Protein AF-A0A527ZCI2-F1 (afdb_monomer)

Structure (mmCIF, N/CA/C/O backbone):
data_AF-A0A527ZCI2-F1
#
_entry.id   AF-A0A527ZCI2-F1
#
loop_
_atom_site.group_PDB
_atom_site.id
_atom_site.type_symbol
_atom_site.label_atom_id
_atom_site.label_alt_id
_atom_site.label_comp_id
_atom_site.label_asym_id
_atom_site.label_entity_id
_atom_site.label_seq_id
_atom_site.pdbx_PDB_ins_code
_atom_site.Cartn_x
_atom_site.Cartn_y
_atom_site.Cartn_z
_atom_site.occupancy
_atom_site.B_iso_or_equiv
_atom_site.auth_seq_id
_atom_site.auth_comp_id
_atom_site.auth_asym_id
_atom_site.auth_atom_id
_atom_site.pdbx_PDB_model_num
ATOM 1 N N . MET A 1 1 ? 16.890 -4.637 -32.911 1.00 64.44 1 MET A N 1
ATOM 2 C CA . MET A 1 1 ? 18.032 -3.704 -32.724 1.00 64.44 1 MET A CA 1
ATOM 3 C C . MET A 1 1 ? 19.373 -4.426 -32.740 1.00 64.44 1 MET A C 1
ATOM 5 O O . MET A 1 1 ? 20.307 -3.923 -33.356 1.00 64.44 1 MET A O 1
ATOM 9 N N . GLU A 1 2 ? 19.458 -5.596 -32.113 1.00 68.56 2 GLU A N 1
ATOM 10 C CA . GLU A 1 2 ? 20.681 -6.402 -31.979 1.00 68.56 2 GLU A CA 1
ATOM 11 C C . GLU A 1 2 ? 21.316 -6.777 -33.328 1.00 68.56 2 GLU A C 1
ATOM 13 O O . GLU A 1 2 ? 22.492 -6.505 -33.555 1.00 68.56 2 GLU A O 1
ATOM 18 N N . SER A 1 3 ? 20.519 -7.227 -34.301 1.00 76.19 3 SER A N 1
ATOM 19 C CA . SER A 1 3 ? 21.014 -7.625 -35.630 1.00 76.19 3 SER A CA 1
ATOM 20 C C . SER A 1 3 ? 21.587 -6.486 -36.494 1.00 76.19 3 SER A C 1
ATOM 22 O O . SER A 1 3 ? 22.249 -6.744 -37.500 1.00 76.19 3 SER A O 1
ATOM 24 N N . PHE A 1 4 ? 21.345 -5.216 -36.142 1.00 69.94 4 PHE A N 1
ATOM 25 C CA . PHE A 1 4 ? 22.013 -4.063 -36.767 1.00 69.94 4 PHE A CA 1
ATOM 26 C C . PHE A 1 4 ? 23.370 -3.806 -36.104 1.00 69.94 4 PHE A C 1
ATOM 28 O O . PHE A 1 4 ? 24.341 -3.461 -36.770 1.00 69.94 4 PHE A O 1
ATOM 35 N N . VAL A 1 5 ? 23.446 -3.972 -34.784 1.00 69.19 5 VAL A N 1
ATOM 36 C CA . VAL A 1 5 ? 24.686 -3.794 -34.028 1.00 69.19 5 VAL A CA 1
ATOM 37 C C . VAL A 1 5 ? 25.719 -4.831 -34.460 1.00 69.19 5 VAL A C 1
ATOM 39 O O . VAL A 1 5 ? 26.854 -4.451 -34.725 1.00 69.19 5 VAL A O 1
ATOM 42 N N . GLU A 1 6 ? 25.332 -6.098 -34.618 1.00 76.94 6 GLU A N 1
ATOM 43 C CA . GLU A 1 6 ? 26.246 -7.161 -35.065 1.00 76.94 6 GLU A CA 1
ATOM 44 C C . GLU A 1 6 ? 26.792 -6.913 -36.473 1.00 76.94 6 GLU A C 1
ATOM 46 O O . GLU A 1 6 ? 28.001 -6.961 -36.691 1.00 76.94 6 GLU A O 1
ATOM 51 N N . ARG A 1 7 ? 25.918 -6.548 -37.418 1.00 77.44 7 ARG A N 1
ATOM 52 C CA . ARG A 1 7 ? 26.299 -6.307 -38.819 1.00 77.44 7 ARG A CA 1
ATOM 53 C C . ARG A 1 7 ? 27.212 -5.101 -39.018 1.00 77.44 7 ARG A C 1
ATOM 55 O O . ARG A 1 7 ? 27.985 -5.067 -39.971 1.00 77.44 7 ARG A O 1
ATOM 62 N N . PHE A 1 8 ? 27.121 -4.100 -38.145 1.00 74.94 8 PHE A N 1
ATOM 63 C CA . PHE A 1 8 ? 27.857 -2.842 -38.290 1.00 74.94 8 PHE A CA 1
ATOM 64 C C . PHE A 1 8 ? 28.910 -2.609 -37.198 1.00 74.94 8 PHE A C 1
ATOM 66 O O . PHE A 1 8 ? 29.517 -1.538 -37.175 1.00 74.94 8 PHE A O 1
ATOM 73 N N . ARG A 1 9 ? 29.183 -3.608 -36.342 1.00 67.88 9 ARG A N 1
ATOM 74 C CA . ARG A 1 9 ? 30.198 -3.540 -35.273 1.00 67.88 9 ARG A CA 1
ATOM 75 C C . ARG A 1 9 ? 31.605 -3.252 -35.811 1.00 67.88 9 ARG A C 1
ATOM 77 O O . ARG A 1 9 ? 32.346 -2.513 -35.177 1.00 67.88 9 ARG A O 1
ATOM 84 N N . ALA A 1 10 ? 31.945 -3.788 -36.985 1.00 74.94 10 ALA A N 1
ATOM 85 C CA . ALA A 1 10 ? 33.276 -3.676 -37.593 1.00 74.94 10 ALA A CA 1
ATOM 86 C C . ALA A 1 10 ? 33.414 -2.541 -38.632 1.00 74.94 10 ALA A C 1
ATOM 88 O O . ALA A 1 10 ? 34.480 -2.369 -39.218 1.00 74.94 10 ALA A O 1
ATOM 89 N N . LYS A 1 11 ? 32.356 -1.757 -38.898 1.00 80.00 11 LYS A N 1
ATOM 90 C CA . LYS A 1 11 ? 32.367 -0.730 -39.956 1.00 80.00 11 LYS A CA 1
ATOM 91 C C . LYS A 1 11 ? 32.503 0.676 -39.370 1.00 80.00 11 LYS A C 1
ATOM 93 O O . LYS A 1 11 ? 31.560 1.197 -38.773 1.00 80.00 11 LYS A O 1
ATOM 98 N N . ALA A 1 12 ? 33.640 1.330 -39.626 1.00 76.50 12 ALA A N 1
ATOM 99 C CA . ALA A 1 12 ? 33.969 2.658 -39.089 1.00 76.50 12 ALA A CA 1
ATOM 100 C C . ALA A 1 12 ? 32.878 3.715 -39.357 1.00 76.50 12 ALA A C 1
ATOM 102 O O . ALA A 1 12 ? 32.495 4.466 -38.462 1.00 76.50 12 ALA A O 1
ATOM 103 N N . SER A 1 13 ? 32.279 3.709 -40.552 1.00 83.44 13 SER A N 1
ATOM 104 C CA . SER A 1 13 ? 31.243 4.677 -40.945 1.00 83.44 13 SER A CA 1
ATOM 105 C C . SER A 1 13 ? 29.922 4.548 -40.170 1.00 83.44 13 SER A C 1
ATOM 107 O O . SER A 1 13 ? 29.091 5.453 -40.213 1.00 83.44 13 SER A O 1
ATOM 109 N N . LYS A 1 14 ? 29.674 3.415 -39.499 1.00 84.56 14 LYS A N 1
ATOM 110 C CA . LYS A 1 14 ? 28.437 3.145 -38.741 1.00 84.56 14 LYS A CA 1
ATOM 111 C C . LYS A 1 14 ? 28.687 2.928 -37.245 1.00 84.56 14 LYS A C 1
ATOM 113 O O . LYS A 1 14 ? 27.730 2.722 -36.497 1.00 84.56 14 LYS A O 1
ATOM 118 N N . ALA A 1 15 ? 29.936 3.077 -36.800 1.00 79.94 15 ALA A N 1
ATOM 119 C CA . ALA A 1 15 ? 30.358 2.865 -35.420 1.00 79.94 15 ALA A CA 1
ATOM 120 C C . ALA A 1 15 ? 29.546 3.703 -34.418 1.00 79.94 15 ALA A C 1
ATOM 122 O O . ALA A 1 15 ? 28.984 3.151 -33.477 1.00 79.94 15 ALA A O 1
ATOM 123 N N . ARG A 1 16 ? 29.373 5.015 -34.653 1.00 84.62 16 ARG A N 1
ATOM 124 C CA . ARG A 1 16 ? 28.587 5.891 -33.753 1.00 84.62 16 ARG A CA 1
ATOM 125 C C . ARG A 1 16 ? 27.131 5.435 -33.586 1.00 84.62 16 ARG A C 1
ATOM 127 O O . ARG A 1 16 ? 26.590 5.478 -32.484 1.00 84.62 16 ARG A O 1
ATOM 134 N N . GLN A 1 17 ? 26.500 4.966 -34.664 1.00 84.38 17 GLN A N 1
ATOM 135 C CA . GLN A 1 17 ? 25.105 4.517 -34.643 1.00 84.38 17 GLN A CA 1
ATOM 136 C C . GLN A 1 17 ? 24.950 3.159 -33.942 1.00 84.38 17 GLN A C 1
ATOM 138 O O . GLN A 1 17 ? 23.981 2.950 -33.212 1.00 84.38 17 GLN A O 1
ATOM 143 N N . ALA A 1 18 ? 25.911 2.250 -34.132 1.00 86.06 18 ALA A N 1
ATOM 144 C CA . ALA A 1 18 ? 25.953 0.980 -33.414 1.00 86.06 18 ALA A CA 1
ATOM 145 C C . ALA A 1 18 ? 26.169 1.198 -31.905 1.00 86.06 18 ALA A C 1
ATOM 147 O O . ALA A 1 18 ? 25.418 0.647 -31.107 1.00 86.06 18 ALA A O 1
ATOM 148 N N . GLN A 1 19 ? 27.104 2.074 -31.517 1.00 83.38 19 GLN A N 1
ATOM 149 C CA . GLN A 1 19 ? 27.383 2.422 -30.116 1.00 83.38 19 GLN A CA 1
ATOM 150 C C . GLN A 1 19 ? 26.168 3.025 -29.397 1.00 83.38 19 GLN A C 1
ATOM 152 O O . GLN A 1 19 ? 25.851 2.639 -28.274 1.00 83.38 19 GLN A O 1
ATOM 157 N N . SER A 1 20 ? 25.423 3.917 -30.060 1.00 87.94 20 SER A N 1
ATOM 158 C CA . SER A 1 20 ? 24.180 4.468 -29.503 1.00 87.94 20 SER A CA 1
ATOM 159 C C . SER A 1 20 ? 23.142 3.377 -29.203 1.00 87.94 20 SER A C 1
ATOM 161 O O . SER A 1 20 ? 22.524 3.389 -28.138 1.00 87.94 20 SER A O 1
ATOM 163 N N . ARG A 1 21 ? 22.989 2.398 -30.105 1.00 84.31 21 ARG A N 1
ATOM 164 C CA . ARG A 1 21 ? 22.047 1.280 -29.933 1.00 84.31 21 ARG A CA 1
ATOM 165 C C . ARG A 1 21 ? 22.510 0.267 -28.884 1.00 84.31 21 ARG A C 1
ATOM 167 O O . ARG A 1 21 ? 21.664 -0.235 -28.156 1.00 84.31 21 ARG A O 1
ATOM 174 N N . ILE A 1 22 ? 23.818 0.023 -28.756 1.00 83.69 22 ILE A N 1
ATOM 175 C CA . ILE A 1 22 ? 24.397 -0.779 -27.660 1.00 83.69 22 ILE A CA 1
ATOM 176 C C . ILE A 1 22 ? 24.049 -0.140 -26.313 1.00 83.69 22 ILE A C 1
ATOM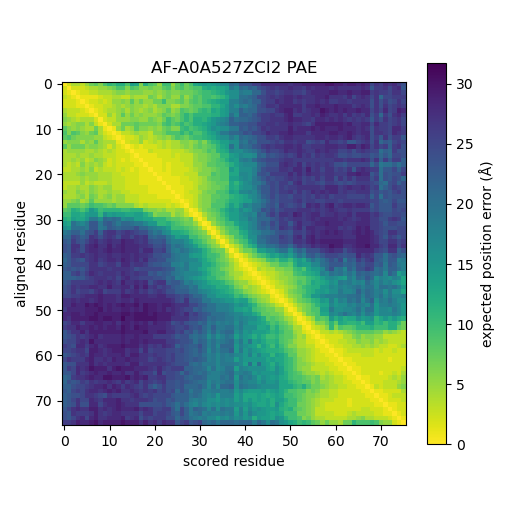 178 O O . ILE A 1 22 ? 23.453 -0.790 -25.460 1.00 83.69 22 ILE A O 1
ATOM 182 N N . LY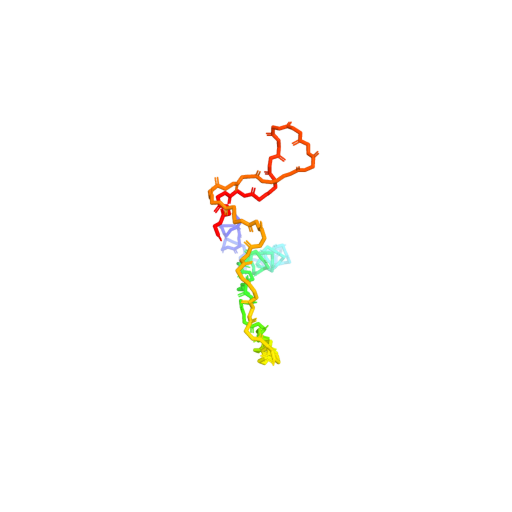S A 1 23 ? 24.315 1.162 -26.165 1.00 84.56 23 LYS A N 1
ATOM 183 C CA . LYS A 1 23 ? 24.024 1.904 -24.932 1.00 84.56 23 LYS A CA 1
ATOM 184 C C . LYS A 1 23 ? 22.527 1.935 -24.598 1.00 84.56 23 LYS A C 1
ATOM 186 O O . LYS A 1 23 ? 22.155 1.948 -23.429 1.00 84.56 23 LYS A O 1
ATOM 191 N N . ALA A 1 24 ? 21.658 1.968 -25.608 1.00 83.69 24 ALA A N 1
ATOM 192 C CA . ALA A 1 24 ? 20.212 1.885 -25.410 1.00 83.69 24 ALA A CA 1
ATOM 193 C C . ALA A 1 24 ? 19.777 0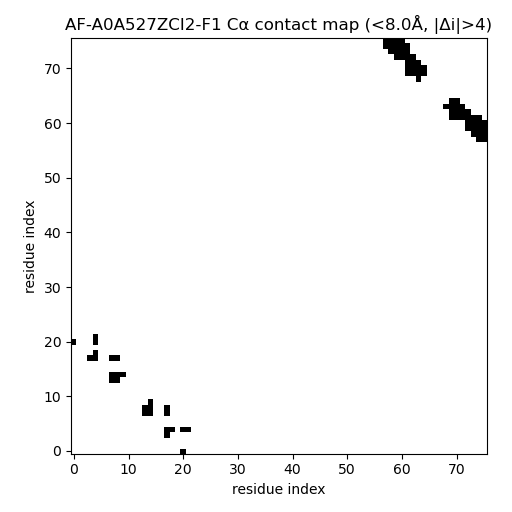.494 -24.919 1.00 83.69 24 ALA A C 1
ATOM 195 O O . ALA A 1 24 ? 19.000 0.408 -23.973 1.00 83.69 24 ALA A O 1
ATOM 196 N N . LEU A 1 25 ? 20.319 -0.579 -25.507 1.00 81.00 25 LEU A N 1
ATOM 197 C CA . LEU A 1 25 ? 20.062 -1.956 -25.069 1.00 81.00 25 LEU A CA 1
ATOM 198 C C . LEU A 1 25 ? 20.548 -2.199 -23.634 1.00 81.00 25 LEU A C 1
ATOM 200 O O . LEU A 1 25 ? 19.855 -2.847 -22.859 1.00 81.00 25 LEU A O 1
ATOM 204 N N . GLU A 1 26 ? 21.694 -1.637 -23.247 1.00 80.50 26 GLU A N 1
ATOM 205 C CA . GLU A 1 26 ? 22.197 -1.723 -21.869 1.00 80.50 26 GLU A CA 1
ATOM 206 C C . GLU A 1 26 ? 21.290 -1.021 -20.856 1.00 80.50 26 GLU A C 1
ATOM 208 O O . GLU A 1 26 ? 21.102 -1.535 -19.759 1.00 80.50 26 GLU A O 1
ATOM 213 N N . LYS A 1 27 ? 20.686 0.114 -21.228 1.00 78.00 27 LYS A N 1
ATOM 214 C CA . LYS A 1 27 ? 19.727 0.844 -20.382 1.00 78.00 27 LYS A CA 1
ATOM 215 C C . LYS A 1 27 ? 18.354 0.178 -20.286 1.00 78.00 27 LYS A C 1
ATOM 217 O O . LYS A 1 27 ? 17.636 0.430 -19.328 1.00 78.00 27 LYS A O 1
ATOM 222 N N . MET A 1 28 ? 17.974 -0.613 -21.290 1.00 77.81 28 MET A N 1
ATOM 223 C CA . MET A 1 28 ? 16.721 -1.378 -21.304 1.00 77.81 28 MET A CA 1
ATOM 224 C C . MET A 1 28 ? 16.818 -2.692 -20.531 1.00 77.81 28 MET A C 1
ATOM 226 O O . MET A 1 28 ? 15.792 -3.336 -20.312 1.00 77.81 28 MET A O 1
ATOM 230 N N . LYS A 1 29 ? 18.024 -3.107 -20.116 1.00 71.62 29 LYS A N 1
ATOM 231 C CA . LYS A 1 29 ? 18.152 -4.216 -19.173 1.00 71.62 29 LYS A CA 1
ATOM 232 C C . LYS A 1 29 ? 17.359 -3.853 -17.918 1.00 71.62 29 LYS A C 1
ATOM 234 O O . LYS A 1 29 ? 17.474 -2.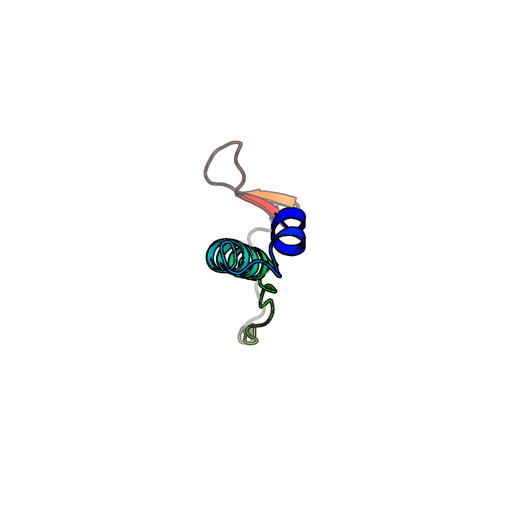713 -17.460 1.00 71.62 29 LYS A O 1
ATOM 239 N N . PRO A 1 30 ? 16.545 -4.780 -17.388 1.00 66.44 30 PRO A N 1
ATOM 240 C CA . PRO A 1 30 ? 15.757 -4.507 -16.203 1.00 66.44 30 PRO A CA 1
ATOM 241 C C . PRO A 1 30 ? 16.711 -4.038 -15.113 1.00 66.44 30 PRO A C 1
ATOM 243 O O . PRO A 1 30 ? 17.636 -4.756 -14.732 1.00 66.44 30 PRO A O 1
ATOM 246 N N . ILE A 1 31 ? 16.514 -2.798 -14.664 1.00 64.06 31 ILE A N 1
ATOM 247 C CA . ILE A 1 31 ? 17.152 -2.299 -13.455 1.00 64.06 31 ILE A CA 1
ATOM 248 C C . ILE A 1 31 ? 16.688 -3.286 -12.396 1.00 64.06 31 ILE A C 1
ATOM 250 O O . ILE A 1 31 ? 15.481 -3.412 -12.183 1.00 64.06 31 ILE A O 1
ATOM 254 N N . ALA A 1 32 ? 17.615 -4.067 -11.837 1.00 63.81 32 ALA A N 1
ATOM 255 C CA . ALA A 1 32 ? 17.286 -4.961 -10.744 1.00 63.81 32 ALA A CA 1
ATOM 256 C C . ALA A 1 32 ? 16.552 -4.100 -9.719 1.00 63.81 32 ALA A C 1
ATOM 258 O O . ALA A 1 32 ? 17.118 -3.120 -9.232 1.00 63.81 32 ALA A O 1
ATOM 259 N N . ALA A 1 33 ? 15.267 -4.385 -9.495 1.00 60.34 33 ALA A N 1
ATOM 260 C CA . ALA A 1 33 ? 14.527 -3.719 -8.448 1.00 60.34 33 ALA A CA 1
ATOM 261 C C . ALA A 1 33 ? 15.364 -3.926 -7.189 1.00 60.34 33 ALA A C 1
ATOM 263 O O . ALA A 1 33 ? 15.631 -5.065 -6.798 1.00 60.34 33 ALA A O 1
ATOM 264 N N . ILE A 1 34 ? 15.868 -2.837 -6.617 1.00 59.09 34 ILE A N 1
ATOM 265 C CA . ILE A 1 34 ? 16.539 -2.885 -5.329 1.00 59.09 34 ILE A CA 1
ATOM 266 C C . ILE A 1 34 ? 15.401 -3.144 -4.344 1.00 59.09 34 ILE A C 1
ATOM 268 O O . ILE A 1 34 ? 14.790 -2.225 -3.817 1.00 59.09 34 ILE A O 1
ATOM 272 N N . VAL A 1 35 ? 15.029 -4.415 -4.187 1.00 58.66 35 VAL A N 1
ATOM 273 C CA . VAL A 1 35 ? 13.965 -4.858 -3.273 1.00 58.66 35 VAL A CA 1
ATOM 274 C C . VAL A 1 35 ? 14.425 -4.743 -1.814 1.00 58.66 35 VAL A C 1
ATOM 276 O O . VAL A 1 35 ? 13.645 -4.963 -0.901 1.00 58.66 35 VAL A O 1
ATOM 279 N N . ASN A 1 36 ? 15.672 -4.344 -1.560 1.00 60.38 36 ASN A N 1
ATOM 280 C CA . ASN A 1 36 ? 16.252 -4.356 -0.227 1.00 60.38 36 ASN A CA 1
ATOM 281 C C . ASN A 1 36 ? 16.956 -3.040 0.094 1.00 60.38 36 ASN A C 1
ATOM 283 O O . ASN A 1 36 ? 18.177 -3.009 0.191 1.00 60.38 36 ASN A O 1
ATOM 287 N N . ASP A 1 37 ? 16.188 -1.982 0.336 1.00 56.69 37 ASP A N 1
ATOM 288 C CA . ASP A 1 37 ? 16.621 -0.972 1.300 1.00 56.69 37 ASP A CA 1
ATOM 289 C C . ASP A 1 37 ? 15.820 -1.174 2.583 1.00 56.69 37 ASP A C 1
ATOM 291 O O . ASP A 1 37 ? 14.768 -0.584 2.804 1.00 56.69 37 ASP A O 1
ATOM 295 N N . ASN A 1 38 ? 16.331 -2.109 3.389 1.00 63.69 38 ASN A N 1
ATOM 296 C CA . ASN A 1 38 ? 16.205 -2.175 4.843 1.00 63.69 38 ASN A CA 1
ATOM 297 C C . ASN A 1 38 ? 14.899 -1.593 5.398 1.00 63.69 38 ASN A C 1
ATOM 299 O O . ASN A 1 38 ? 14.887 -0.473 5.919 1.00 63.69 38 ASN A O 1
ATOM 303 N N . VAL A 1 39 ? 13.812 -2.372 5.354 1.00 62.75 39 VAL A N 1
ATOM 304 C CA . VAL A 1 39 ? 12.654 -2.087 6.208 1.00 62.75 39 VAL A CA 1
ATOM 305 C C . VAL A 1 39 ? 13.179 -2.121 7.639 1.00 62.75 39 VAL A C 1
ATOM 307 O O . VAL A 1 39 ? 13.467 -3.190 8.177 1.00 62.75 39 VAL A O 1
ATOM 310 N N . ARG A 1 40 ? 13.404 -0.945 8.239 1.00 69.75 40 ARG A N 1
ATOM 311 C CA . ARG A 1 40 ? 13.807 -0.876 9.641 1.00 69.75 40 ARG A CA 1
ATOM 312 C C . ARG A 1 40 ? 12.716 -1.583 10.440 1.00 69.75 40 ARG A C 1
ATOM 314 O O . ARG A 1 40 ? 11.544 -1.268 10.222 1.00 69.75 40 ARG A O 1
ATOM 321 N N . PRO A 1 41 ? 13.065 -2.518 11.336 1.00 73.19 41 PRO A N 1
ATOM 322 C CA . PRO A 1 41 ? 12.073 -3.146 12.185 1.00 73.19 41 PRO A CA 1
ATOM 323 C C . PRO A 1 41 ? 11.409 -2.053 13.024 1.00 73.19 41 PRO A C 1
ATOM 325 O O . PRO A 1 41 ? 12.018 -1.465 13.916 1.00 73.19 41 PRO A O 1
ATOM 328 N N . PHE A 1 42 ? 10.168 -1.735 12.675 1.00 80.75 42 PHE A N 1
ATOM 329 C CA . PHE A 1 42 ? 9.294 -0.896 13.471 1.00 80.75 42 PHE A CA 1
ATOM 330 C C . PHE A 1 42 ? 8.556 -1.827 14.428 1.00 80.75 42 PHE A C 1
ATOM 332 O O . PHE A 1 42 ? 7.876 -2.756 13.992 1.00 80.75 42 PHE A O 1
ATOM 339 N N . SER A 1 43 ? 8.729 -1.609 15.728 1.00 81.94 43 SER A N 1
ATOM 340 C CA . SER A 1 43 ? 7.985 -2.324 16.760 1.00 81.94 43 SER A CA 1
ATOM 341 C C . SER A 1 43 ? 7.065 -1.345 17.471 1.00 81.94 43 SER A C 1
ATOM 343 O O . SER A 1 43 ? 7.434 -0.199 17.733 1.00 81.94 43 SER A O 1
ATOM 345 N N . PHE A 1 44 ? 5.849 -1.795 17.757 1.00 81.69 44 PHE A N 1
ATOM 346 C CA . PHE A 1 44 ? 4.968 -1.073 18.659 1.00 81.69 44 PHE A CA 1
ATOM 347 C C . PHE A 1 44 ? 5.404 -1.350 20.104 1.00 81.69 44 PHE A C 1
ATOM 349 O O . PHE A 1 44 ? 5.768 -2.489 20.407 1.0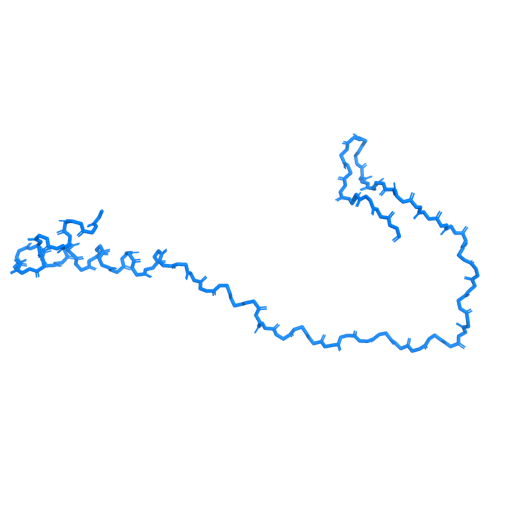0 81.69 44 PHE A O 1
ATOM 356 N N . PRO A 1 45 ? 5.371 -0.347 20.999 1.00 83.75 45 PRO A N 1
ATOM 357 C CA . PRO A 1 45 ? 5.563 -0.592 22.422 1.00 83.75 45 PRO A CA 1
ATOM 358 C C . PRO A 1 45 ? 4.468 -1.524 22.947 1.00 83.75 45 PRO A C 1
ATOM 360 O O . PRO A 1 45 ? 3.336 -1.507 22.453 1.00 83.75 45 PRO A O 1
ATOM 363 N N . GLU A 1 46 ? 4.795 -2.317 23.967 1.00 80.69 46 GLU A N 1
ATOM 364 C CA . GLU A 1 46 ? 3.793 -3.146 24.631 1.00 80.69 46 GLU A CA 1
ATOM 365 C C . GLU A 1 46 ? 2.680 -2.265 25.224 1.00 80.69 46 GLU A C 1
ATOM 367 O O . GLU A 1 46 ? 2.956 -1.222 25.832 1.00 80.69 46 GLU A O 1
ATOM 372 N N . PRO A 1 47 ? 1.406 -2.644 25.041 1.00 78.75 47 PRO A N 1
ATOM 373 C CA . PRO A 1 47 ? 0.299 -1.863 25.558 1.00 78.75 47 PRO A CA 1
ATOM 374 C C . PRO A 1 47 ? 0.291 -1.910 27.092 1.00 78.75 47 PRO A C 1
ATOM 376 O O . PRO A 1 47 ? 0.292 -2.976 27.698 1.00 78.75 47 PRO A O 1
ATOM 379 N N . VAL A 1 48 ? 0.206 -0.738 27.730 1.00 78.94 48 VAL A N 1
ATOM 380 C CA . VAL A 1 48 ? 0.183 -0.579 29.203 1.00 78.94 48 VAL A CA 1
ATOM 381 C C . VAL A 1 48 ? -1.020 -1.285 29.854 1.00 78.94 48 VAL A C 1
ATOM 383 O O . VAL A 1 48 ? -1.035 -1.539 31.057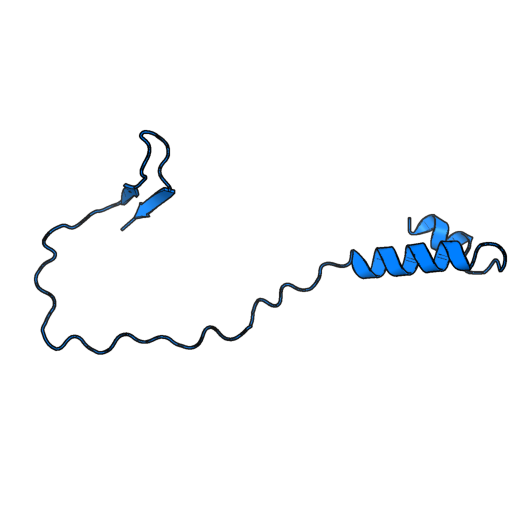 1.00 78.94 48 VAL A O 1
ATOM 386 N N . LYS A 1 49 ? -2.057 -1.593 29.072 1.00 78.81 49 LYS A N 1
ATOM 387 C CA . LYS A 1 49 ? -3.263 -2.300 29.509 1.00 78.81 49 LYS A CA 1
ATOM 388 C C . LYS A 1 49 ? -3.658 -3.325 28.459 1.00 78.81 49 LYS A C 1
ATOM 390 O O . LYS A 1 49 ? -3.523 -3.065 27.265 1.00 78.81 49 LYS A O 1
ATOM 395 N N . THR A 1 50 ? -4.216 -4.448 28.904 1.00 75.56 50 THR A N 1
ATOM 396 C CA . THR A 1 50 ? -4.910 -5.391 28.021 1.00 75.56 50 THR A CA 1
ATOM 397 C C . THR A 1 50 ? -5.932 -4.640 27.183 1.00 75.56 50 THR A C 1
ATOM 399 O O . THR A 1 50 ? -6.776 -3.916 27.719 1.00 75.56 50 THR A O 1
ATOM 402 N N . VAL A 1 51 ? -5.821 -4.798 25.866 1.00 69.69 51 VAL A N 1
ATOM 403 C CA . VAL A 1 51 ? -6.763 -4.231 24.905 1.00 69.69 51 VAL A CA 1
ATOM 404 C C . VAL A 1 51 ? -8.159 -4.713 25.291 1.00 69.69 51 VAL A C 1
ATOM 406 O O . VAL A 1 51 ? -8.373 -5.911 25.472 1.00 69.69 51 VAL A O 1
ATOM 409 N N . ALA A 1 52 ? -9.090 -3.779 25.483 1.00 73.00 52 ALA A N 1
ATOM 410 C CA . ALA A 1 52 ? -10.482 -4.131 25.724 1.00 73.00 52 ALA A CA 1
ATOM 411 C C . ALA A 1 52 ? -11.018 -4.942 24.535 1.00 73.00 52 ALA A C 1
ATOM 413 O O . ALA A 1 52 ? -10.531 -4.780 23.411 1.00 73.00 52 ALA A O 1
ATOM 414 N N . SER A 1 53 ? -12.027 -5.788 24.774 1.00 76.31 53 SER A N 1
ATOM 415 C CA . SER A 1 53 ? -12.729 -6.487 23.695 1.00 76.31 53 SER A CA 1
ATOM 416 C C . SER A 1 53 ? -13.083 -5.491 22.587 1.00 76.31 53 SER A C 1
ATOM 418 O O . SER A 1 53 ? -13.582 -4.403 22.901 1.00 76.31 53 SER A O 1
ATOM 420 N N . PRO A 1 54 ? -12.794 -5.812 21.313 1.00 69.81 54 PRO A N 1
ATOM 421 C CA . PRO A 1 54 ? -12.974 -4.867 20.225 1.00 69.81 54 PRO A CA 1
ATOM 422 C C . 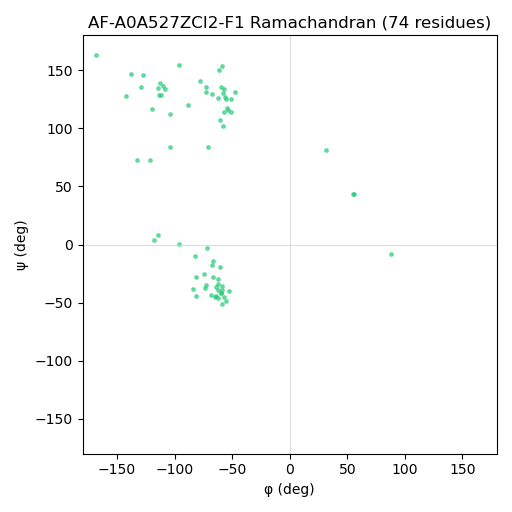PRO A 1 54 ? -14.422 -4.383 20.202 1.00 69.81 54 PRO A C 1
ATOM 424 O O . PRO A 1 54 ? -15.354 -5.182 20.168 1.00 69.81 54 PRO A O 1
ATOM 427 N N . ILE A 1 55 ? -14.601 -3.060 20.220 1.00 73.56 55 ILE A N 1
ATOM 428 C CA . ILE A 1 55 ? -15.929 -2.429 20.179 1.00 73.56 55 ILE A CA 1
ATOM 429 C C . ILE A 1 55 ? -16.631 -2.785 18.857 1.00 73.56 55 ILE A C 1
ATOM 431 O O . ILE A 1 55 ? -17.853 -2.889 18.807 1.00 73.56 55 ILE A O 1
ATOM 435 N N . ILE A 1 56 ? -15.851 -3.005 17.791 1.00 77.88 56 ILE A N 1
ATOM 436 C CA . ILE A 1 56 ? -16.316 -3.423 16.469 1.00 77.88 56 ILE A CA 1
ATOM 437 C C . ILE A 1 56 ? -15.305 -4.421 15.891 1.00 77.88 56 ILE A C 1
ATOM 439 O O . ILE A 1 56 ? -14.113 -4.124 15.824 1.00 77.88 56 ILE A O 1
ATOM 443 N N . ALA A 1 57 ? -15.788 -5.582 15.448 1.00 84.38 57 ALA A N 1
ATOM 444 C CA . ALA A 1 57 ? -15.021 -6.565 14.686 1.00 84.38 57 ALA A CA 1
ATOM 445 C C . ALA A 1 57 ? -15.599 -6.661 13.268 1.00 84.38 57 ALA A C 1
ATOM 447 O O . ALA A 1 57 ? -16.810 -6.819 13.099 1.00 84.38 57 ALA A O 1
ATOM 448 N N . LEU A 1 58 ? -14.746 -6.543 12.251 1.00 85.75 58 LEU A N 1
ATOM 449 C CA . LEU A 1 58 ? -15.146 -6.559 10.845 1.00 85.75 58 LEU A CA 1
ATOM 450 C C . LEU A 1 58 ? -14.455 -7.727 10.149 1.00 85.75 58 LEU A C 1
ATOM 452 O O . LEU A 1 58 ? -13.238 -7.735 10.032 1.00 85.75 58 LEU A O 1
ATOM 456 N N . ASN A 1 59 ? -15.238 -8.688 9.662 1.00 89.38 59 ASN A N 1
ATOM 457 C CA . ASN A 1 59 ? -14.721 -9.871 8.981 1.00 89.38 59 ASN A CA 1
ATOM 458 C C . ASN A 1 59 ? -15.094 -9.843 7.502 1.00 89.38 59 ASN A C 1
ATOM 460 O O . ASN A 1 59 ? -16.271 -9.722 7.156 1.00 89.38 59 ASN A O 1
ATOM 464 N N . ASN A 1 60 ? -14.094 -10.022 6.641 1.00 90.12 60 ASN A N 1
ATOM 465 C CA . ASN A 1 60 ? -14.238 -10.116 5.190 1.00 90.12 60 ASN A CA 1
ATOM 466 C C . ASN A 1 60 ? -14.958 -8.903 4.568 1.00 90.12 60 ASN A C 1
ATOM 468 O O . ASN A 1 60 ? -15.829 -9.046 3.705 1.00 90.12 60 ASN A O 1
ATOM 472 N N . VAL A 1 61 ? -14.600 -7.697 5.017 1.00 92.88 61 VAL A N 1
ATOM 473 C CA . VAL A 1 61 ? -15.224 -6.451 4.546 1.00 92.88 61 VAL A CA 1
ATOM 474 C C . VAL A 1 61 ? -14.423 -5.786 3.429 1.00 92.88 61 VAL A C 1
ATOM 476 O O . VAL A 1 61 ? -13.205 -5.946 3.314 1.00 92.88 61 VAL A O 1
ATOM 479 N N . ASN A 1 62 ? -15.130 -5.009 2.610 1.00 93.19 62 ASN A N 1
ATOM 480 C CA . ASN A 1 62 ? -14.553 -4.140 1.592 1.00 93.19 62 ASN A CA 1
ATOM 481 C C . ASN A 1 62 ? -14.845 -2.683 1.972 1.00 93.19 62 ASN A C 1
ATOM 483 O O . ASN A 1 62 ? -15.981 -2.364 2.324 1.00 93.19 62 ASN A O 1
ATOM 487 N N . VAL A 1 63 ? -13.848 -1.803 1.886 1.00 92.75 63 VAL A N 1
ATOM 488 C CA . VAL A 1 63 ? -13.939 -0.413 2.360 1.00 92.75 63 VAL A CA 1
ATOM 489 C C . VAL A 1 63 ? -13.483 0.545 1.266 1.00 92.75 63 VAL A C 1
ATOM 491 O O . VAL A 1 63 ? -12.474 0.308 0.602 1.00 92.75 63 VAL A O 1
ATOM 494 N N . GLY A 1 64 ? -14.223 1.630 1.065 1.00 93.44 64 GLY A N 1
ATOM 495 C CA . GLY A 1 64 ? -13.918 2.668 0.081 1.00 93.44 64 GLY A CA 1
ATOM 496 C C . GLY A 1 64 ? -14.784 3.903 0.302 1.00 93.44 64 GLY A C 1
ATOM 497 O O . GLY A 1 64 ? -15.794 3.838 1.000 1.00 93.44 64 GLY A O 1
ATOM 498 N N . TYR A 1 65 ? -14.376 5.029 -0.279 1.00 94.12 65 TYR A N 1
ATOM 499 C CA . TYR A 1 65 ? -15.102 6.297 -0.156 1.00 94.12 65 TYR A CA 1
ATOM 500 C C . TYR A 1 65 ? -16.291 6.393 -1.121 1.00 94.12 65 TYR A C 1
ATOM 502 O O . TYR A 1 65 ? -17.266 7.081 -0.831 1.00 94.12 65 TYR A O 1
ATOM 510 N N . VAL A 1 66 ? -16.217 5.697 -2.261 1.00 95.62 66 VAL A N 1
ATOM 511 C CA . VAL A 1 66 ? -17.229 5.722 -3.324 1.00 95.62 66 VAL A CA 1
ATOM 512 C C . VAL A 1 66 ? -17.961 4.383 -3.375 1.00 95.62 66 VAL A C 1
ATOM 514 O O . VAL A 1 66 ? -17.362 3.307 -3.298 1.00 95.62 66 VAL A O 1
ATOM 517 N N . ARG A 1 67 ? -19.290 4.438 -3.506 1.00 90.06 67 ARG A N 1
ATOM 518 C CA . ARG A 1 67 ? -20.134 3.242 -3.595 1.00 90.06 67 ARG A CA 1
ATOM 519 C C . ARG A 1 67 ? -19.761 2.431 -4.838 1.00 90.06 67 ARG A C 1
ATOM 521 O O . ARG A 1 67 ? -19.810 2.943 -5.946 1.00 90.06 67 ARG A O 1
ATOM 528 N N . GLY A 1 68 ? -19.455 1.151 -4.645 1.00 92.38 68 GLY A N 1
ATOM 529 C CA . GLY A 1 68 ? -19.065 0.244 -5.730 1.00 92.38 68 GLY A CA 1
ATOM 530 C C . GLY A 1 68 ? -17.567 0.237 -6.048 1.00 92.38 68 GLY A C 1
ATOM 531 O O . GLY A 1 68 ? -17.121 -0.657 -6.761 1.00 92.38 68 GLY A O 1
ATOM 532 N N . GLU A 1 69 ? -16.778 1.139 -5.454 1.00 94.38 69 GLU A N 1
ATOM 533 C CA . GLU A 1 69 ? -15.330 1.245 -5.676 1.00 94.38 69 GLU A CA 1
ATOM 534 C C . GLU A 1 69 ? -14.548 1.074 -4.361 1.00 94.38 69 GLU A C 1
ATOM 536 O O . GLU A 1 69 ? -14.028 2.034 -3.785 1.00 94.38 69 GLU A O 1
ATOM 541 N N . PRO A 1 70 ? -14.477 -0.156 -3.824 1.00 91.62 70 PRO A N 1
ATOM 542 C CA . PRO A 1 70 ? -13.716 -0.411 -2.612 1.00 91.62 70 PRO A CA 1
ATOM 543 C C . PRO A 1 70 ? -12.208 -0.353 -2.882 1.00 91.62 70 PRO A C 1
ATOM 545 O O . PRO A 1 70 ? -11.696 -1.013 -3.791 1.00 91.62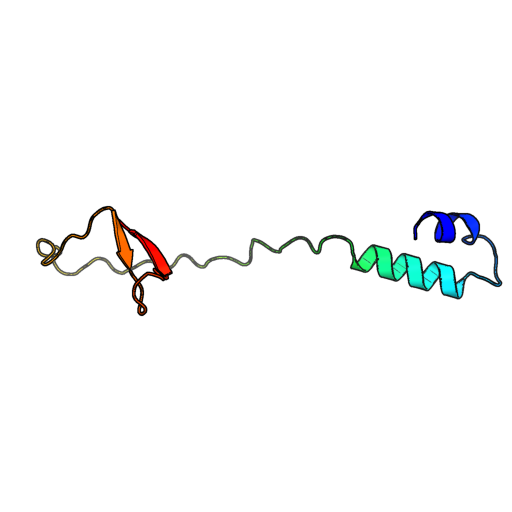 70 PRO A O 1
ATOM 548 N N . ILE A 1 71 ? -11.510 0.400 -2.033 1.00 92.56 71 ILE A N 1
ATOM 549 C CA . ILE A 1 71 ? -10.054 0.588 -2.031 1.00 92.56 71 ILE A CA 1
ATOM 550 C C . ILE A 1 71 ? -9.379 -0.590 -1.327 1.00 92.56 71 ILE A C 1
ATOM 552 O O . ILE A 1 71 ? -8.402 -1.144 -1.826 1.00 92.56 71 ILE A O 1
ATOM 556 N N . LEU A 1 72 ? -9.929 -1.001 -0.184 1.00 90.44 72 LEU A N 1
ATOM 557 C CA . LEU A 1 72 ? -9.459 -2.146 0.586 1.00 90.44 72 LEU A CA 1
ATOM 558 C C . LEU A 1 72 ? -10.467 -3.282 0.447 1.00 90.44 72 LEU A C 1
ATOM 560 O O . LEU A 1 72 ? -11.675 -3.062 0.554 1.00 90.44 72 LEU A O 1
ATOM 564 N N . LYS A 1 73 ? -9.982 -4.497 0.184 1.00 91.56 73 LYS A N 1
ATOM 565 C CA . LYS A 1 73 ? -10.823 -5.679 -0.037 1.00 91.56 73 LYS A CA 1
ATOM 566 C C . LYS A 1 73 ? -10.399 -6.824 0.872 1.00 91.56 73 LYS A C 1
ATOM 568 O O . LYS A 1 73 ? -9.203 -7.001 1.090 1.00 91.56 73 LYS A O 1
ATOM 573 N N . LYS A 1 74 ? -11.374 -7.628 1.313 1.00 89.44 74 LYS A N 1
ATOM 574 C CA . LYS A 1 74 ? -11.172 -8.826 2.152 1.00 89.44 74 LYS A CA 1
ATOM 575 C C . LYS A 1 74 ? -10.399 -8.530 3.445 1.00 89.44 74 LYS A C 1
ATOM 577 O O . LYS A 1 74 ? -9.493 -9.273 3.806 1.00 89.44 74 LYS A O 1
ATOM 582 N N . MET A 1 75 ? -10.741 -7.432 4.118 1.00 83.38 75 MET A N 1
ATOM 583 C CA . MET A 1 75 ? -10.140 -7.113 5.413 1.00 83.38 75 MET A CA 1
ATOM 584 C C . MET A 1 75 ? -10.684 -8.050 6.495 1.00 83.38 75 MET A C 1
ATOM 586 O O . MET A 1 75 ? -11.892 -8.298 6.539 1.00 83.38 75 MET A O 1
ATOM 590 N N . THR A 1 76 ? -9.785 -8.549 7.337 1.00 77.88 76 THR A N 1
ATOM 591 C CA . THR A 1 76 ? -10.012 -9.443 8.485 1.00 77.88 76 THR A CA 1
ATOM 592 C C . THR A 1 76 ? -9.185 -8.966 9.659 1.00 77.88 76 THR A C 1
ATOM 594 O O . THR A 1 76 ? -8.047 -8.518 9.382 1.00 77.88 76 THR A O 1
#

Secondary structure (DSSP, 8-state):
-HHHHHHHTT-GGGHHHHHHHHHHHHHHS-------S------PPPPSSPPPPPS----SEEE-SBTTB-SEEEE-

Foldseek 3Di:
DVVVLVVCVPPPVCPVVSVVVVVVVVVPPPPPPCPDPDPDDDDDPDDPDDDPDDPDDDAQDFDDPDPPDGPDGGDD

Mean predicted aligned error: 16.68 Å

Sequence (76 aa)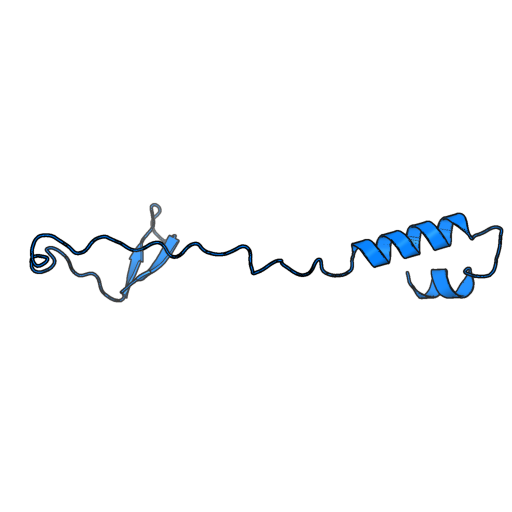:
MESFVERFRAKASKARQAQSRIKALEKMKPIAAIVNDNVRPFSFPEPVKTVASPIIALNNVNVGYVRGEPILKKMT

Solvent-accessible surface area (backbone atoms only — not comparable to full-atom values): 5168 Å² total; per-residue (Å²): 114,66,77,56,31,66,75,27,66,86,38,80,96,39,35,72,65,28,52,52,51,51,56,49,56,63,67,66,47,79,74,74,75,79,86,73,78,71,82,71,89,81,76,80,78,81,70,95,56,84,78,70,81,71,94,73,83,66,74,66,42,66,45,53,94,47,93,94,52,58,78,44,70,67,41,107

pLDDT: mean 78.97, std 9.96, range [56.69, 95.62]

Radius of gyration: 28.05 Å; Cα contacts (8 Å, |Δi|>4): 42; chains: 1; bounding box: 54×16×70 Å